Protein AF-A0A7C4IZ15-F1 (afdb_monomer)

Radius of gyration: 15.78 Å; Cα contacts (8 Å, |Δi|>4): 20; chains: 1; bounding box: 46×21×34 Å

Secondary structure (DSSP, 8-state):
------GGGTT-SS---------TTSHHHHHHHT-HHHHHHHHHHHHHHHH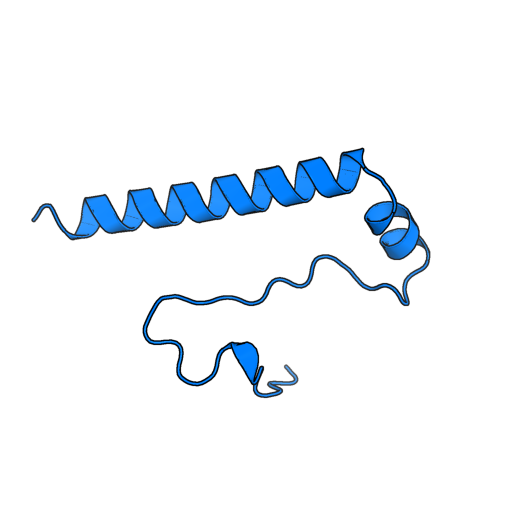HHHHHHHHHS--

Foldseek 3Di:
DPPDPPVVPPPPPDDDDDDDQDDCVDPVSVVLVPDPVSVVVVVVVVVVVVVVVVVVVVVVPPD

Structure (mmCIF, N/CA/C/O backbone):
data_AF-A0A7C4IZ15-F1
#
_entry.id   AF-A0A7C4IZ15-F1
#
loop_
_atom_site.group_PDB
_atom_site.id
_atom_site.type_symbol
_atom_site.label_atom_id
_atom_site.label_alt_id
_atom_site.label_comp_id
_atom_site.label_asym_id
_atom_site.label_entity_id
_atom_site.label_seq_id
_atom_site.pdbx_PDB_ins_code
_atom_site.Cartn_x
_atom_site.Cartn_y
_atom_site.Cartn_z
_atom_site.occupancy
_atom_site.B_iso_or_equiv
_atom_site.auth_seq_id
_atom_site.auth_comp_id
_atom_site.auth_asym_id
_atom_site.auth_atom_id
_atom_site.pdbx_PDB_model_num
ATOM 1 N N . MET A 1 1 ? -8.439 -16.800 -12.995 1.00 45.19 1 MET A N 1
ATOM 2 C CA . MET A 1 1 ? -8.074 -15.447 -12.521 1.00 45.19 1 MET A CA 1
ATOM 3 C C . MET A 1 1 ? -8.585 -14.452 -13.550 1.00 45.19 1 MET A C 1
ATOM 5 O O . MET A 1 1 ? -8.320 -14.663 -14.726 1.00 45.19 1 MET A O 1
ATOM 9 N N . LYS A 1 2 ? -9.388 -13.451 -13.165 1.00 48.38 2 LYS A N 1
ATOM 10 C CA . LYS A 1 2 ? -9.842 -12.411 -14.104 1.00 48.38 2 LYS A CA 1
ATOM 11 C C . LYS A 1 2 ? -8.644 -11.513 -14.418 1.00 48.38 2 LYS A C 1
ATOM 13 O O . LYS A 1 2 ? -8.348 -10.607 -13.652 1.00 48.38 2 LYS A O 1
ATOM 18 N N . GLN A 1 3 ? -7.927 -11.801 -15.500 1.00 53.50 3 GLN A N 1
ATOM 19 C CA . GLN A 1 3 ? -6.936 -10.877 -16.042 1.00 53.50 3 GLN A CA 1
ATOM 20 C C . GLN A 1 3 ? -7.695 -9.774 -16.780 1.00 53.50 3 GLN A C 1
ATOM 22 O O . GLN A 1 3 ? -7.978 -9.882 -17.969 1.00 53.50 3 GLN A O 1
ATOM 27 N N . ALA A 1 4 ? -8.102 -8.743 -16.044 1.00 60.12 4 ALA A N 1
ATOM 28 C CA . ALA A 1 4 ? -8.401 -7.467 -16.668 1.00 60.12 4 ALA A CA 1
ATOM 29 C C . ALA A 1 4 ? -7.054 -6.800 -16.995 1.00 60.12 4 ALA A C 1
ATOM 31 O O . ALA A 1 4 ? -6.162 -6.817 -16.142 1.00 60.12 4 ALA A O 1
ATOM 32 N N . PRO A 1 5 ? -6.864 -6.234 -18.194 1.00 71.06 5 PRO A N 1
ATOM 33 C CA . PRO A 1 5 ? -5.681 -5.433 -18.460 1.00 71.06 5 PRO A CA 1
ATOM 34 C C . PRO A 1 5 ? -5.736 -4.196 -17.553 1.00 71.06 5 PRO A C 1
ATOM 36 O O . PRO A 1 5 ? -6.583 -3.320 -17.728 1.00 71.06 5 PRO A O 1
ATOM 39 N N . PHE A 1 6 ? -4.869 -4.132 -16.541 1.00 84.62 6 PHE A N 1
ATOM 40 C CA . PHE A 1 6 ? -4.713 -2.927 -15.732 1.00 84.62 6 PHE A CA 1
ATOM 41 C C . PHE A 1 6 ? -4.058 -1.861 -16.609 1.00 84.62 6 PHE A C 1
ATOM 43 O O . PHE A 1 6 ? -2.83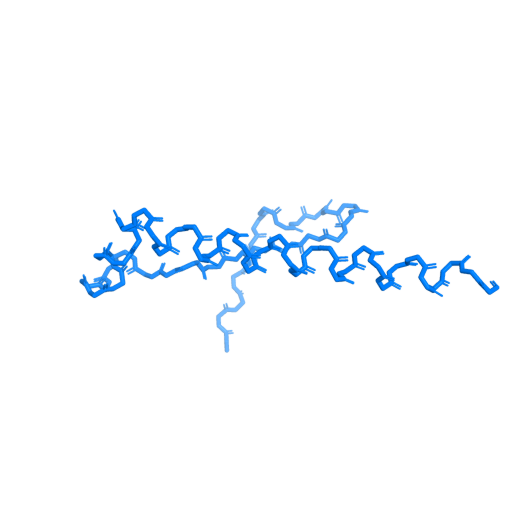9 -1.842 -16.747 1.00 84.62 6 PHE A O 1
ATOM 50 N N . TYR A 1 7 ? -4.871 -0.995 -17.220 1.00 86.25 7 TYR A N 1
ATOM 51 C CA . TYR A 1 7 ? -4.422 0.033 -18.170 1.00 86.25 7 TYR A CA 1
ATOM 52 C C . TYR A 1 7 ? -3.238 0.863 -17.667 1.00 86.25 7 TYR A C 1
ATOM 54 O O . TYR A 1 7 ? -2.345 1.183 -18.438 1.00 86.25 7 TYR A O 1
ATOM 62 N N . VAL A 1 8 ? -3.198 1.148 -16.366 1.00 87.56 8 VAL A N 1
ATOM 63 C CA . VAL A 1 8 ? -2.117 1.895 -15.705 1.00 87.56 8 VAL A CA 1
ATOM 64 C C . VAL A 1 8 ? -0.745 1.208 -15.763 1.00 87.56 8 VAL A C 1
ATOM 66 O O . VAL A 1 8 ? 0.269 1.864 -15.561 1.00 87.56 8 VAL A O 1
ATOM 69 N N . LEU A 1 9 ? -0.690 -0.093 -16.052 1.00 90.69 9 LEU A N 1
ATOM 70 C CA . LEU A 1 9 ? 0.560 -0.844 -16.197 1.00 90.69 9 LEU A CA 1
ATOM 71 C C . LEU A 1 9 ? 0.950 -1.082 -17.666 1.00 90.69 9 LEU A C 1
ATOM 73 O O . LEU A 1 9 ? 2.023 -1.620 -17.932 1.00 90.69 9 LEU A O 1
ATOM 77 N N . ILE A 1 10 ? 0.097 -0.718 -18.629 1.00 88.75 10 ILE A N 1
ATOM 78 C CA . ILE A 1 10 ? 0.389 -0.916 -20.053 1.00 88.75 10 ILE A CA 1
ATOM 79 C C . ILE A 1 10 ? 1.433 0.112 -20.499 1.00 88.75 10 ILE A C 1
ATOM 81 O O . ILE A 1 10 ? 1.264 1.306 -20.278 1.00 88.75 10 ILE A O 1
ATOM 85 N N . GLY A 1 11 ? 2.491 -0.354 -21.169 1.00 86.31 11 GLY A N 1
ATOM 86 C CA . GLY A 1 11 ? 3.533 0.519 -21.723 1.00 86.31 11 GLY A CA 1
ATOM 87 C C . GLY A 1 11 ? 4.527 1.059 -20.693 1.00 86.31 11 GLY A C 1
ATOM 88 O O . GLY A 1 11 ? 5.273 1.978 -21.010 1.00 86.31 11 GLY A O 1
ATOM 89 N N . ALA A 1 12 ? 4.559 0.512 -19.473 1.00 88.62 12 ALA A N 1
ATOM 90 C CA . ALA A 1 12 ? 5.556 0.897 -18.483 1.00 88.62 12 ALA A CA 1
ATOM 91 C C . ALA A 1 12 ? 6.969 0.496 -18.952 1.00 88.62 12 ALA A C 1
ATOM 93 O O . ALA A 1 12 ? 7.287 -0.686 -19.065 1.00 88.62 12 ALA A O 1
ATOM 94 N N . GLU A 1 13 ? 7.825 1.489 -19.201 1.00 91.25 13 GLU A N 1
ATOM 95 C CA . GLU A 1 13 ? 9.228 1.302 -19.619 1.00 91.25 13 GLU A CA 1
ATOM 96 C C . GLU A 1 13 ? 10.160 0.929 -18.451 1.00 91.25 13 GLU A C 1
ATOM 98 O O . GLU A 1 13 ? 11.348 0.666 -18.627 1.00 91.25 13 GLU A O 1
ATOM 103 N N . MET A 1 14 ? 9.609 0.890 -17.240 1.00 91.56 14 MET A N 1
ATOM 104 C CA . MET A 1 14 ? 10.282 0.546 -15.994 1.00 91.56 14 MET A CA 1
ATOM 105 C C . MET A 1 14 ? 9.417 -0.443 -15.194 1.00 91.56 14 MET A C 1
ATOM 107 O O . MET A 1 14 ? 8.205 -0.510 -15.418 1.00 91.56 14 MET A O 1
ATOM 111 N N . PRO A 1 15 ? 9.997 -1.208 -14.252 1.00 91.88 15 PRO A N 1
ATOM 112 C CA . PRO A 1 15 ? 9.242 -2.126 -13.401 1.00 91.88 15 PRO A CA 1
ATOM 113 C C . PRO A 1 15 ? 8.074 -1.415 -12.701 1.00 91.88 15 PRO A C 1
ATOM 115 O O . PRO A 1 15 ? 8.284 -0.463 -11.951 1.00 91.88 15 PRO A O 1
ATOM 118 N N . ALA A 1 16 ? 6.847 -1.886 -12.937 1.00 93.62 16 ALA A N 1
ATOM 119 C CA . ALA A 1 16 ? 5.625 -1.283 -12.412 1.00 93.62 16 ALA A CA 1
ATOM 120 C C . ALA A 1 16 ? 4.692 -2.347 -11.822 1.00 93.62 16 ALA A C 1
ATOM 122 O O . ALA A 1 16 ? 4.543 -3.440 -12.369 1.00 93.62 16 ALA A O 1
ATOM 123 N N . VAL A 1 17 ? 4.047 -2.014 -10.702 1.00 93.56 17 VAL A N 1
ATOM 124 C CA . VAL A 1 17 ? 3.070 -2.873 -10.021 1.00 93.56 17 VAL A CA 1
ATOM 125 C C . VAL A 1 17 ? 1.869 -2.050 -9.566 1.00 93.56 17 VAL A C 1
ATOM 127 O O . VAL A 1 17 ? 2.002 -0.877 -9.225 1.00 93.56 17 VAL A O 1
ATOM 130 N N . LEU A 1 18 ? 0.697 -2.681 -9.532 1.00 94.81 18 LEU A N 1
ATOM 131 C CA . LEU A 1 18 ? -0.503 -2.149 -8.893 1.00 94.81 18 LEU A CA 1
ATOM 132 C C . LEU A 1 18 ? -0.765 -2.965 -7.630 1.00 94.81 18 LEU A C 1
ATOM 134 O O . LEU A 1 18 ? -0.800 -4.194 -7.688 1.00 94.81 18 LEU A O 1
ATOM 138 N N . VAL A 1 19 ? -0.945 -2.285 -6.500 1.00 94.31 19 VAL A N 1
ATOM 139 C CA . VAL A 1 19 ? -1.200 -2.924 -5.205 1.00 94.31 19 VAL A CA 1
ATOM 140 C C . VAL A 1 19 ? -2.634 -2.644 -4.782 1.00 94.31 19 VAL A C 1
ATOM 142 O O . VAL A 1 19 ? -3.032 -1.493 -4.625 1.00 94.31 19 VAL A O 1
ATOM 145 N N . GLU A 1 20 ? -3.405 -3.706 -4.572 1.00 95.31 20 GLU A N 1
ATOM 146 C CA . GLU A 1 20 ? -4.713 -3.628 -3.930 1.00 95.31 20 GLU A CA 1
ATOM 147 C C . GLU A 1 20 ? -4.525 -3.697 -2.410 1.00 95.31 20 GLU A C 1
ATOM 149 O O . GLU A 1 20 ? -4.054 -4.699 -1.875 1.00 95.31 20 GLU A O 1
AT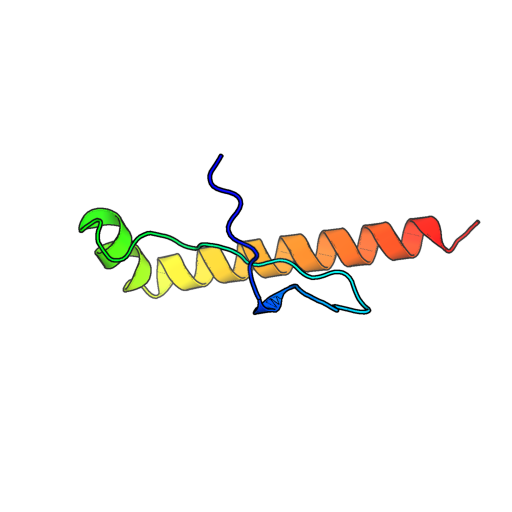OM 154 N N . THR A 1 21 ? -4.846 -2.610 -1.705 1.00 95.69 21 THR A N 1
ATOM 155 C CA . THR A 1 21 ? -4.619 -2.484 -0.253 1.00 95.69 21 THR A CA 1
ATOM 156 C C . THR A 1 21 ? -5.802 -2.959 0.597 1.00 95.69 21 THR A C 1
ATOM 158 O O . THR A 1 21 ? -5.670 -3.089 1.813 1.00 95.69 21 THR A O 1
ATOM 161 N N . GLY A 1 22 ? -6.947 -3.237 -0.032 1.00 95.50 22 GLY A N 1
ATOM 162 C CA . GLY A 1 22 ? -8.150 -3.795 0.585 1.00 95.50 22 GLY A CA 1
ATOM 163 C C . GLY A 1 22 ? -9.425 -3.429 -0.183 1.00 95.50 22 GLY A C 1
ATOM 164 O O . GLY A 1 22 ? -9.416 -2.593 -1.086 1.00 95.50 22 GLY A O 1
ATOM 165 N N . PHE A 1 23 ? -10.547 -4.027 0.207 1.00 96.56 23 PHE A N 1
ATOM 166 C CA . PHE A 1 23 ? -11.856 -3.851 -0.412 1.00 96.56 23 PHE A CA 1
ATOM 167 C C . PHE A 1 23 ? -12.734 -2.885 0.389 1.00 96.56 23 PHE A C 1
ATOM 169 O O . PHE A 1 23 ? -13.226 -3.196 1.475 1.00 96.56 23 PHE A O 1
ATOM 176 N N . MET A 1 24 ? -13.060 -1.730 -0.197 1.00 95.25 24 MET A N 1
ATOM 177 C CA . MET A 1 24 ? -13.975 -0.755 0.422 1.00 95.25 24 MET A CA 1
ATOM 178 C C . MET A 1 24 ? -15.406 -1.290 0.610 1.00 95.25 24 MET A C 1
ATOM 180 O O . MET A 1 24 ? -16.166 -0.779 1.440 1.00 95.25 24 MET A O 1
ATOM 184 N N . THR A 1 25 ? -15.798 -2.318 -0.144 1.00 96.81 25 THR A N 1
ATOM 185 C CA . THR A 1 25 ? -17.094 -3.000 -0.009 1.00 96.81 25 THR A CA 1
ATOM 186 C C . THR A 1 25 ? -17.152 -3.911 1.215 1.00 96.81 25 THR A C 1
ATOM 188 O O . THR A 1 25 ? -18.243 -4.145 1.732 1.00 96.81 25 THR A O 1
ATOM 191 N N . ASN A 1 26 ? -16.006 -4.363 1.731 1.00 97.88 26 ASN A N 1
ATOM 192 C CA . ASN A 1 26 ? -15.923 -5.136 2.962 1.00 97.88 26 ASN A CA 1
ATOM 193 C C . ASN A 1 26 ? -15.915 -4.180 4.175 1.00 97.88 26 ASN A C 1
ATOM 195 O O . ASN A 1 26 ? -14.989 -3.380 4.318 1.00 97.88 26 ASN A O 1
ATOM 199 N N . PRO A 1 27 ? -16.905 -4.246 5.088 1.00 97.75 27 PRO A N 1
ATOM 200 C CA . PRO A 1 27 ? -16.984 -3.326 6.224 1.00 97.75 27 PRO A CA 1
ATOM 201 C C . PRO A 1 27 ? -15.781 -3.383 7.173 1.00 97.75 27 PRO A C 1
ATOM 203 O O . PRO A 1 27 ? -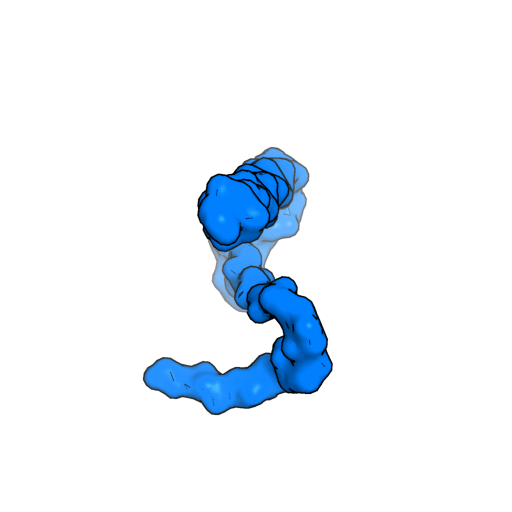15.437 -2.370 7.782 1.00 97.75 27 PRO A O 1
ATOM 206 N N . VAL A 1 28 ? -15.148 -4.550 7.325 1.00 97.94 28 VAL A N 1
ATOM 207 C CA . VAL A 1 28 ? -13.974 -4.723 8.195 1.00 97.94 28 VAL A CA 1
ATOM 208 C C . VAL A 1 28 ? -12.753 -4.067 7.564 1.00 97.94 28 VAL A C 1
ATOM 210 O O . VAL A 1 28 ? -12.040 -3.322 8.233 1.00 97.94 28 VAL A O 1
ATOM 213 N N . GLU A 1 29 ? -12.527 -4.301 6.275 1.00 97.50 29 GLU A N 1
ATOM 214 C CA . GLU A 1 29 ? -11.384 -3.727 5.564 1.00 97.50 29 GLU A CA 1
ATOM 215 C C . GLU A 1 29 ? -11.541 -2.226 5.358 1.00 97.50 29 GLU A C 1
ATOM 217 O O . GLU A 1 29 ? -10.591 -1.491 5.597 1.00 97.50 29 GLU A O 1
ATOM 222 N N . ARG A 1 30 ? -12.752 -1.742 5.066 1.00 97.88 30 ARG A N 1
ATOM 223 C CA . ARG A 1 30 ? -13.055 -0.306 5.046 1.00 97.88 30 ARG A CA 1
ATOM 224 C C . ARG A 1 30 ? -12.647 0.375 6.351 1.00 97.88 30 ARG A C 1
ATOM 226 O O . 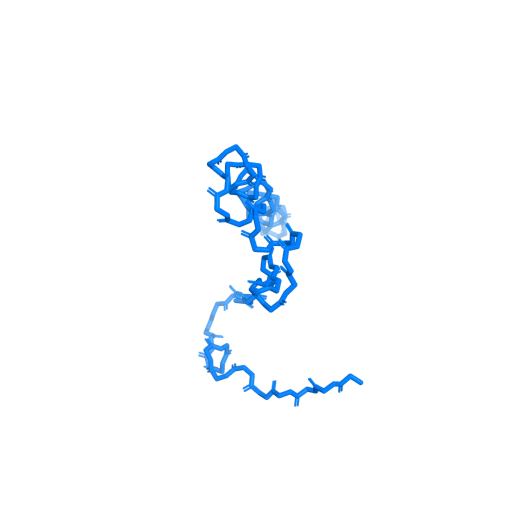ARG A 1 30 ? -11.981 1.402 6.314 1.00 97.88 30 ARG A O 1
ATOM 233 N N . LYS A 1 31 ? -13.014 -0.200 7.505 1.00 98.12 31 LYS A N 1
ATOM 234 C CA . LYS A 1 31 ? -12.626 0.347 8.819 1.00 98.12 31 LYS A CA 1
ATOM 235 C C . LYS A 1 31 ? -11.109 0.379 8.996 1.00 98.12 31 LYS A C 1
ATOM 237 O O . LYS A 1 31 ? -10.586 1.335 9.559 1.00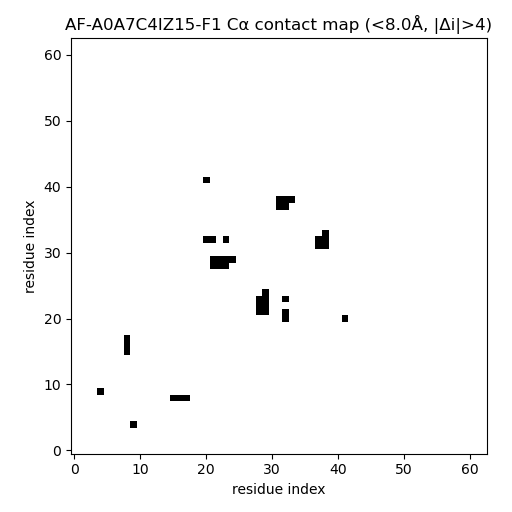 98.12 31 LYS A O 1
ATOM 242 N N . ARG A 1 32 ? -10.398 -0.645 8.514 1.00 98.00 32 ARG A N 1
ATOM 243 C CA .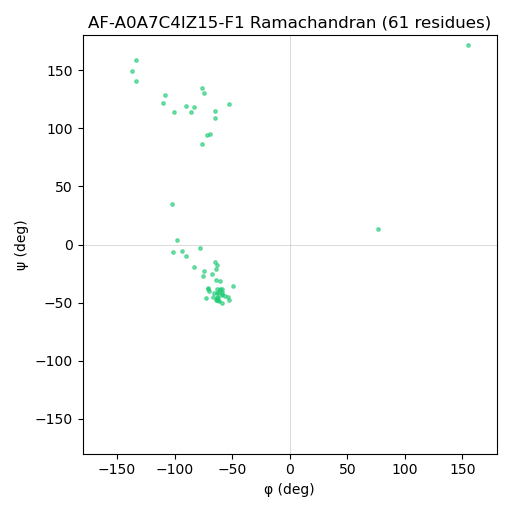 ARG A 1 32 ? -8.929 -0.680 8.539 1.00 98.00 32 ARG A CA 1
ATOM 244 C C . ARG A 1 32 ? -8.328 0.385 7.625 1.00 98.00 32 ARG A C 1
ATOM 246 O O . ARG A 1 32 ? -7.470 1.125 8.076 1.00 98.00 32 ARG A O 1
ATOM 253 N N . LEU A 1 33 ? -8.832 0.538 6.402 1.00 97.75 33 LEU A N 1
ATOM 254 C CA . LEU A 1 33 ? -8.382 1.549 5.435 1.00 97.75 33 LEU A CA 1
ATOM 255 C C . LEU A 1 33 ? -8.654 2.996 5.882 1.00 97.75 33 LEU A C 1
ATOM 257 O O . LEU A 1 33 ? -8.076 3.923 5.329 1.00 97.75 33 LEU A O 1
ATOM 261 N N . GLN A 1 34 ? -9.499 3.200 6.895 1.00 97.00 34 GLN A N 1
ATOM 262 C CA . GLN A 1 34 ? -9.714 4.496 7.552 1.00 97.00 34 GLN A CA 1
ATOM 263 C C . GLN A 1 34 ? -8.828 4.705 8.793 1.00 97.00 34 GLN A C 1
ATOM 265 O O . GLN A 1 34 ? -8.848 5.777 9.394 1.00 97.00 34 GLN A O 1
ATOM 270 N N . SER A 1 35 ? -8.072 3.691 9.216 1.00 98.31 35 SER A N 1
ATOM 271 C CA . SER A 1 35 ? -7.200 3.762 10.384 1.00 98.31 35 SER A CA 1
ATOM 272 C C . SER A 1 35 ? -5.810 4.241 9.987 1.00 98.31 35 SER A C 1
ATOM 274 O O . SER A 1 35 ? -5.096 3.546 9.268 1.00 98.31 35 SER A O 1
ATOM 276 N N . GLN A 1 36 ? -5.390 5.378 10.542 1.00 98.44 36 GLN A N 1
ATOM 277 C CA . GLN A 1 36 ? -4.053 5.933 10.320 1.00 98.44 36 GLN A CA 1
ATOM 278 C C . GLN A 1 36 ? -2.941 4.918 10.629 1.00 98.44 36 GLN A C 1
ATOM 280 O O . GLN A 1 36 ? -2.063 4.694 9.804 1.00 98.44 36 GLN A O 1
ATOM 285 N N . LYS A 1 37 ? -3.045 4.210 11.761 1.00 98.50 37 LYS A N 1
ATOM 286 C CA . LYS A 1 37 ? -2.086 3.165 12.148 1.00 98.50 37 LYS A CA 1
ATOM 287 C C . LYS A 1 37 ? -1.984 2.044 11.107 1.00 98.50 37 LYS A C 1
ATOM 289 O O . LYS A 1 37 ? -0.900 1.541 10.841 1.00 98.50 37 LYS A O 1
ATOM 294 N N . TYR A 1 38 ? -3.112 1.624 10.535 1.00 98.31 38 TYR A N 1
ATOM 295 C CA . TYR A 1 38 ? -3.109 0.579 9.510 1.00 98.31 38 TYR A CA 1
ATOM 296 C C . TYR A 1 38 ? -2.486 1.075 8.202 1.00 98.31 38 TYR A C 1
ATOM 298 O O . TYR A 1 38 ? -1.715 0.348 7.580 1.00 98.31 38 TYR A O 1
ATOM 306 N N . LEU A 1 39 ? -2.781 2.318 7.812 1.00 98.38 39 LEU A N 1
ATOM 307 C CA . LEU A 1 39 ? -2.177 2.953 6.642 1.00 98.38 39 LEU A CA 1
ATOM 308 C C . LEU A 1 39 ? -0.659 3.118 6.799 1.00 98.38 39 LEU A C 1
ATOM 310 O O . LEU A 1 39 ? 0.067 2.874 5.840 1.00 98.38 39 LEU A O 1
ATOM 314 N N . GLU A 1 40 ? -0.175 3.448 7.997 1.00 98.75 40 GLU A N 1
ATOM 315 C CA . GLU A 1 40 ? 1.260 3.492 8.312 1.00 98.75 40 GLU A CA 1
ATOM 316 C C . GLU A 1 40 ? 1.912 2.121 8.138 1.00 98.75 40 GLU A C 1
ATOM 318 O O . GLU A 1 40 ? 2.893 2.002 7.409 1.00 98.75 40 GLU A O 1
ATOM 323 N N . THR A 1 41 ? 1.319 1.060 8.692 1.00 98.44 41 THR A N 1
ATOM 324 C CA . THR A 1 41 ? 1.832 -0.308 8.505 1.00 98.44 41 THR A CA 1
ATOM 325 C C . THR A 1 41 ? 1.850 -0.729 7.029 1.00 98.44 41 THR A C 1
ATOM 327 O O . THR A 1 41 ? 2.795 -1.379 6.580 1.00 98.44 41 THR A O 1
ATOM 330 N N . LEU A 1 42 ? 0.827 -0.361 6.248 1.00 98.31 42 LEU A N 1
ATOM 331 C CA . LEU A 1 42 ? 0.814 -0.612 4.803 1.00 98.31 42 LEU A CA 1
ATOM 332 C C . LEU A 1 42 ? 1.941 0.146 4.091 1.00 98.31 42 LEU A C 1
ATOM 334 O O . LEU A 1 42 ? 2.643 -0.442 3.268 1.00 98.31 42 LEU A O 1
ATOM 338 N N . ALA A 1 43 ? 2.128 1.426 4.413 1.00 98.38 43 ALA A N 1
ATOM 339 C CA . ALA A 1 43 ? 3.174 2.255 3.826 1.00 98.38 43 ALA A CA 1
ATOM 340 C C . ALA A 1 43 ? 4.574 1.712 4.148 1.00 98.38 43 ALA A C 1
ATOM 342 O O . ALA A 1 43 ? 5.386 1.560 3.238 1.00 98.38 43 ALA A O 1
ATOM 343 N N . GLU A 1 44 ? 4.832 1.337 5.403 1.00 98.56 44 GLU A N 1
ATOM 344 C CA . GLU A 1 44 ? 6.083 0.701 5.835 1.00 98.56 44 GLU A CA 1
ATOM 345 C C . GLU A 1 44 ? 6.370 -0.581 5.042 1.00 98.56 44 GLU A C 1
ATOM 347 O O . GLU A 1 44 ? 7.484 -0.780 4.555 1.00 98.56 44 GLU A O 1
ATOM 352 N N . GLY A 1 45 ? 5.354 -1.428 4.846 1.00 98.38 45 GLY A N 1
ATOM 353 C CA . GLY A 1 45 ? 5.477 -2.646 4.046 1.00 98.38 45 GLY A CA 1
ATOM 354 C C . GLY A 1 45 ? 5.808 -2.370 2.575 1.00 98.38 45 GLY A C 1
ATOM 355 O O . GLY A 1 45 ? 6.666 -3.044 1.999 1.00 98.38 45 GLY A O 1
ATOM 356 N N . ILE A 1 46 ? 5.169 -1.362 1.972 1.00 98.25 46 ILE A N 1
ATOM 357 C CA . ILE A 1 46 ? 5.436 -0.947 0.587 1.00 98.25 46 ILE A CA 1
ATOM 358 C C . ILE A 1 46 ? 6.869 -0.416 0.458 1.00 98.25 46 ILE A C 1
ATOM 360 O O . ILE A 1 46 ? 7.600 -0.858 -0.430 1.00 98.25 46 ILE A O 1
ATOM 364 N N . VAL A 1 47 ? 7.298 0.468 1.363 1.00 98.38 47 VAL A N 1
ATOM 365 C CA . VAL A 1 47 ? 8.661 1.023 1.382 1.00 98.38 47 VAL A CA 1
ATOM 366 C C . VAL A 1 47 ? 9.694 -0.093 1.511 1.00 98.38 47 VAL A C 1
ATOM 368 O O . VAL A 1 47 ? 10.596 -0.189 0.679 1.00 98.38 47 VAL A O 1
ATOM 371 N N . ALA A 1 48 ? 9.527 -0.998 2.479 1.00 98.31 48 ALA A N 1
ATOM 372 C CA . ALA A 1 48 ? 10.438 -2.123 2.674 1.00 98.31 48 ALA A CA 1
ATOM 373 C C . ALA A 1 48 ? 10.529 -3.027 1.429 1.00 98.31 48 ALA A C 1
ATOM 375 O O . ALA A 1 48 ? 11.611 -3.510 1.077 1.00 98.31 48 ALA A O 1
ATOM 376 N N . GLY A 1 49 ? 9.408 -3.242 0.735 1.00 97.12 49 GLY A N 1
ATOM 377 C CA . GLY A 1 49 ? 9.363 -3.983 -0.525 1.00 97.12 49 GLY A CA 1
ATOM 378 C C . GLY A 1 49 ? 10.159 -3.306 -1.644 1.00 97.12 49 GLY A C 1
ATOM 379 O O . GLY A 1 49 ? 10.983 -3.958 -2.292 1.00 97.12 49 GLY A O 1
ATOM 380 N N . VAL A 1 50 ? 9.961 -1.999 -1.837 1.00 96.88 50 VAL A N 1
ATOM 381 C CA . VAL A 1 50 ? 10.679 -1.203 -2.847 1.00 96.88 50 VAL A CA 1
ATOM 382 C C . VAL A 1 50 ? 12.178 -1.163 -2.549 1.00 96.88 50 VAL A C 1
ATOM 384 O O . VAL A 1 50 ? 12.986 -1.439 -3.435 1.00 96.88 50 VAL A O 1
ATOM 387 N N . GLU A 1 51 ? 12.575 -0.917 -1.299 1.00 97.38 51 GLU A N 1
ATOM 388 C CA . GLU A 1 51 ? 13.987 -0.928 -0.900 1.00 97.38 51 GLU A CA 1
ATOM 389 C C . GLU A 1 51 ? 14.651 -2.281 -1.166 1.00 97.38 51 GLU A C 1
ATOM 391 O O . GLU A 1 51 ? 15.787 -2.346 -1.646 1.00 97.38 51 GLU A O 1
ATOM 396 N N . LYS A 1 52 ? 13.953 -3.382 -0.861 1.00 96.75 52 LYS A N 1
ATOM 397 C CA . LYS A 1 52 ? 14.449 -4.733 -1.133 1.00 96.75 52 LYS A CA 1
ATOM 398 C C . LYS A 1 52 ? 14.637 -4.958 -2.632 1.00 96.75 52 LYS A C 1
ATOM 400 O O . LYS A 1 52 ? 15.650 -5.536 -3.027 1.00 96.75 52 LYS A O 1
ATOM 405 N N . TYR A 1 53 ? 13.703 -4.486 -3.455 1.00 95.56 53 TYR A N 1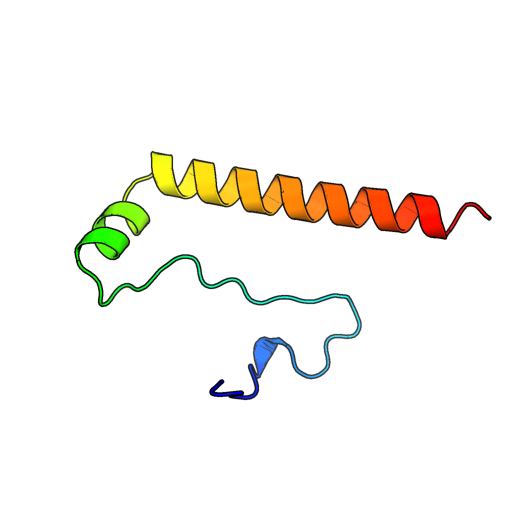
ATOM 406 C CA . TYR A 1 53 ? 13.821 -4.560 -4.907 1.00 95.56 53 TYR A CA 1
ATOM 407 C C . TYR A 1 53 ? 15.034 -3.770 -5.418 1.00 95.56 53 TYR A C 1
ATOM 409 O O . TYR A 1 53 ? 15.868 -4.327 -6.132 1.00 95.56 53 TYR A O 1
ATOM 417 N N . MET A 1 54 ? 15.217 -2.528 -4.966 1.00 94.31 54 MET A N 1
ATOM 418 C CA . MET A 1 54 ? 16.379 -1.708 -5.333 1.00 94.31 54 MET A CA 1
ATOM 419 C C . MET A 1 54 ? 17.709 -2.366 -4.940 1.00 94.31 54 MET A C 1
ATOM 421 O O . MET A 1 54 ? 18.640 -2.412 -5.743 1.00 94.31 54 MET A O 1
ATOM 425 N N . LYS A 1 55 ? 17.795 -2.938 -3.732 1.00 95.25 55 LYS A N 1
ATOM 426 C CA . LYS A 1 55 ? 18.979 -3.689 -3.272 1.00 95.25 55 LYS A CA 1
ATOM 427 C C . LYS A 1 55 ? 19.232 -4.952 -4.099 1.00 95.25 55 LYS A C 1
ATOM 429 O O . LYS A 1 55 ? 20.378 -5.375 -4.230 1.00 95.25 55 LYS A O 1
ATOM 434 N N . SER A 1 56 ? 18.184 -5.582 -4.632 1.00 93.75 56 SER A N 1
ATOM 435 C CA . SER A 1 56 ? 18.340 -6.739 -5.519 1.00 93.75 56 SER A CA 1
ATOM 436 C C . SER A 1 56 ? 18.914 -6.339 -6.880 1.00 93.75 56 SER A C 1
ATOM 438 O O . SER A 1 56 ? 19.794 -7.034 -7.381 1.00 93.75 56 SER A O 1
ATOM 440 N N . LEU A 1 57 ? 18.508 -5.178 -7.411 1.00 89.56 57 LEU A N 1
ATOM 441 C CA . LEU A 1 57 ? 19.010 -4.646 -8.678 1.00 89.56 57 LEU A CA 1
ATOM 442 C C . LEU A 1 57 ? 20.499 -4.283 -8.613 1.00 89.56 57 LEU A C 1
ATOM 444 O O . LEU A 1 57 ? 21.240 -4.608 -9.538 1.00 89.56 57 LEU A O 1
ATOM 448 N N . SER A 1 58 ? 20.961 -3.665 -7.520 1.00 81.75 58 SER A N 1
ATOM 449 C CA . SER A 1 58 ? 22.377 -3.290 -7.370 1.00 81.75 58 SER A CA 1
ATOM 450 C C . SER A 1 58 ? 23.320 -4.489 -7.245 1.00 81.75 58 SER A C 1
ATOM 452 O O . SER A 1 58 ? 24.493 -4.387 -7.594 1.00 81.75 58 SER A O 1
ATOM 454 N N . ARG A 1 59 ? 22.822 -5.641 -6.779 1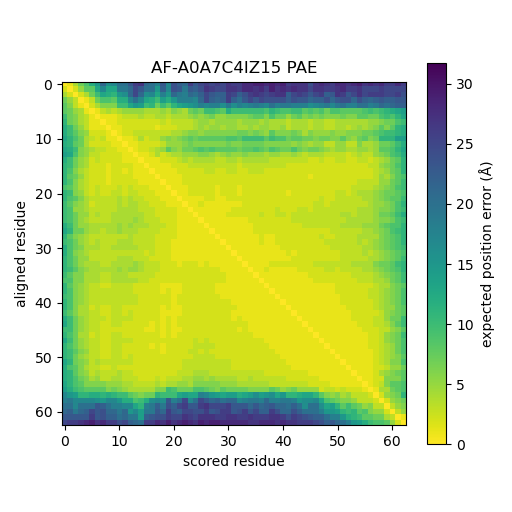.00 71.94 59 ARG A N 1
ATOM 455 C CA . ARG A 1 59 ? 23.593 -6.893 -6.750 1.00 71.94 59 ARG A CA 1
ATOM 456 C C . ARG A 1 59 ? 23.731 -7.538 -8.127 1.00 71.94 59 ARG A C 1
ATOM 458 O O . ARG A 1 59 ? 24.705 -8.244 -8.349 1.00 71.94 59 ARG A O 1
ATOM 465 N N . SER A 1 60 ? 22.784 -7.308 -9.034 1.00 62.28 60 SER A N 1
ATOM 466 C CA . SER A 1 60 ? 22.809 -7.871 -10.391 1.00 62.28 60 SER A CA 1
ATOM 467 C C . SER A 1 60 ? 23.668 -7.090 -11.392 1.00 62.28 60 SER A C 1
ATOM 469 O O . SER A 1 60 ? 24.058 -7.663 -12.400 1.00 62.28 60 SER A O 1
ATOM 471 N N . THR A 1 61 ? 23.989 -5.819 -11.131 1.00 61.22 61 THR A N 1
ATOM 472 C CA . THR A 1 61 ? 24.844 -4.974 -11.996 1.00 61.22 61 THR A CA 1
ATOM 473 C C . THR A 1 61 ? 26.310 -4.888 -11.550 1.00 61.22 61 THR A C 1
ATOM 475 O O . THR A 1 61 ? 27.089 -4.160 -12.157 1.00 61.22 61 THR A O 1
ATOM 478 N N . GLY A 1 62 ? 26.699 -5.620 -10.501 1.00 57.28 62 GLY A N 1
ATOM 479 C CA . GLY A 1 62 ? 28.069 -5.682 -9.973 1.00 57.28 62 GLY A CA 1
ATOM 480 C C . GLY A 1 62 ? 28.855 -6.939 -10.370 1.00 57.28 62 GLY A C 1
ATOM 481 O O . GLY A 1 62 ? 29.615 -7.439 -9.542 1.00 57.28 62 GLY A O 1
ATOM 482 N N . GLY A 1 63 ? 28.644 -7.466 -11.581 1.00 44.91 63 GLY A N 1
ATOM 483 C CA . GLY A 1 63 ? 29.369 -8.608 -12.155 1.00 44.91 63 GLY A CA 1
ATOM 484 C C . GLY A 1 63 ? 29.827 -8.322 -13.574 1.00 44.91 63 GLY A C 1
ATOM 485 O O . GLY A 1 63 ? 29.009 -7.750 -14.328 1.00 44.91 63 GLY A O 1
#

Sequence (63 aa):
MKQAPFYVLIGAEMPAVLVETGFMTNPVERKRLQSQKYLETLAEGIVAGVEKYMKSLSRSTGG

Mean predicted aligned error: 6.04 Å

pLDDT: mean 89.06, std 14.66, range [44.91, 98.75]

Solvent-accessible surface area (backbone atoms only — not comparable to full-atom values): 4138 Å² total; per-residue (Å²): 130,90,82,67,84,60,69,92,61,62,85,58,94,56,99,76,83,86,83,85,91,71,48,75,87,40,71,70,44,34,56,42,75,71,31,67,71,50,49,49,55,51,49,52,52,51,50,55,51,51,54,51,50,55,57,52,53,60,63,70,73,72,117